Protein AF-A0AAW4H833-F1 (afdb_monomer_lite)

Foldseek 3Di:
DVVVVVVCVVCVVVVVVVVVVVVVVVVVCLQPDKDWDWDWDDDPWKIKIWIWIDGDQKIKIWIWIDTPPDDPPPIDIDIWMWGWDDDDDPDTDTHTDPDDDPQVDWDWDDPDPFKIWIARDPDDDDPVGIDIDGND

Organism: Vibrio vulnificus (NCBI:txid672)

Sequence (136 aa):
MTELNSYLRANRVYIFVCLVLVNVLLIVAAENTKLKLLGRIETLENKWSSHATFHQSNIETLITYSKLADTETDYKHIKHQYLMEKTSGNKYISIEKTGAVTARYNRVYYLDDICSLSFSGRADMTVENVILHCLY

Secondary structure (DSSP, 8-state):
-HHHHHHHHHTHHHHHHHHHHHHHHHHHHHHH--EEEEEEEE-SSEEEEEEEEEETTEEEEEEEEEETT--TT-PEEEEEEEEEEEEETTEEEEEESSS----TTEEEEESSSSEEEEEESSSPP-TTT-EEEE--

pLDDT: mean 73.54, std 10.51, range [46.28, 95.06]

Structure (mmCIF, N/CA/C/O backbone):
data_AF-A0AAW4H833-F1
#
_entry.id   AF-A0AAW4H833-F1
#
loop_
_atom_site.group_PDB
_atom_site.id
_atom_site.type_symbol
_atom_site.label_atom_id
_atom_site.label_alt_id
_atom_site.label_comp_id
_atom_site.label_asym_id
_atom_site.label_entity_id
_atom_site.label_seq_id
_atom_site.pdbx_PDB_ins_code
_atom_site.Cartn_x
_atom_site.Cartn_y
_atom_site.Cartn_z
_atom_site.occupancy
_atom_site.B_iso_or_equiv
_atom_site.auth_seq_id
_atom_site.auth_comp_id
_atom_site.auth_asym_id
_atom_site.auth_atom_id
_atom_site.pdbx_PDB_model_num
ATOM 1 N N . MET A 1 1 ? 46.392 8.190 -24.827 1.00 50.62 1 MET A N 1
ATOM 2 C CA . MET A 1 1 ? 45.073 8.863 -24.957 1.00 50.62 1 MET A CA 1
ATOM 3 C C . MET A 1 1 ? 44.494 8.824 -26.376 1.00 50.62 1 MET A C 1
ATOM 5 O O . MET A 1 1 ? 43.281 8.876 -26.512 1.00 50.62 1 MET A O 1
ATOM 9 N N . THR A 1 2 ? 45.307 8.693 -27.429 1.00 55.53 2 THR A N 1
ATOM 10 C CA . THR A 1 2 ? 44.861 8.630 -28.837 1.00 55.53 2 THR A CA 1
ATOM 11 C C . THR A 1 2 ? 44.158 7.321 -29.220 1.00 55.53 2 THR A C 1
ATOM 13 O O . THR A 1 2 ? 43.181 7.353 -29.965 1.00 55.53 2 THR A O 1
ATOM 16 N N . GLU A 1 3 ? 44.580 6.179 -28.670 1.00 56.22 3 GLU A N 1
ATOM 17 C CA . GLU A 1 3 ? 43.995 4.873 -29.019 1.00 56.22 3 GLU A CA 1
ATOM 18 C C . GLU A 1 3 ? 42.564 4.671 -28.507 1.00 56.22 3 GLU A C 1
ATOM 20 O O . GLU A 1 3 ? 41.719 4.153 -29.235 1.00 56.22 3 GLU A O 1
ATOM 25 N N . LEU A 1 4 ? 42.255 5.162 -27.301 1.00 61.41 4 LEU A N 1
ATOM 26 C CA . LEU A 1 4 ? 40.904 5.098 -26.727 1.00 61.41 4 LEU A CA 1
ATOM 27 C C . LEU A 1 4 ? 39.893 5.860 -27.602 1.00 61.41 4 LEU A C 1
ATOM 29 O O . LEU A 1 4 ? 38.771 5.410 -27.821 1.00 61.41 4 LEU A O 1
ATOM 33 N N . ASN A 1 5 ? 40.324 7.000 -28.147 1.00 62.09 5 ASN A N 1
ATOM 34 C CA . ASN A 1 5 ? 39.502 7.858 -28.994 1.00 62.09 5 ASN A CA 1
ATOM 35 C C . ASN A 1 5 ? 39.264 7.233 -30.383 1.00 62.09 5 ASN A C 1
ATOM 37 O O . ASN A 1 5 ? 38.184 7.370 -30.949 1.00 62.09 5 ASN A O 1
ATOM 41 N N . SER A 1 6 ? 40.247 6.492 -30.910 1.00 63.03 6 SER A N 1
ATOM 42 C CA . SER A 1 6 ? 40.116 5.703 -32.144 1.00 63.03 6 SER A CA 1
ATOM 43 C C . SER A 1 6 ? 39.127 4.540 -31.977 1.00 63.03 6 SER A C 1
ATOM 45 O O . SER A 1 6 ? 38.210 4.383 -32.785 1.00 63.03 6 SER A O 1
ATOM 47 N N . TYR A 1 7 ? 39.241 3.789 -30.876 1.00 64.12 7 TYR A N 1
ATOM 48 C CA . TYR A 1 7 ? 38.356 2.663 -30.554 1.00 64.12 7 TYR A CA 1
ATOM 49 C C . TYR A 1 7 ? 36.894 3.089 -30.370 1.00 64.12 7 TYR A C 1
ATOM 51 O O . TYR A 1 7 ? 35.985 2.460 -30.914 1.00 64.12 7 TYR A O 1
ATOM 59 N N . LEU A 1 8 ? 36.659 4.194 -29.654 1.00 63.56 8 LEU A N 1
ATOM 60 C CA . LEU A 1 8 ? 35.325 4.779 -29.479 1.00 63.56 8 LEU A CA 1
ATOM 61 C C . LEU A 1 8 ? 34.709 5.224 -30.815 1.00 63.56 8 LEU A C 1
ATOM 63 O O . LEU A 1 8 ? 33.502 5.095 -31.013 1.00 63.56 8 LEU A O 1
ATOM 67 N N . ARG A 1 9 ? 35.528 5.717 -31.755 1.00 67.31 9 ARG A N 1
ATOM 68 C CA . ARG A 1 9 ? 35.071 6.150 -33.085 1.00 67.31 9 ARG A CA 1
ATOM 69 C C . ARG A 1 9 ? 34.724 4.971 -33.992 1.00 67.31 9 ARG A C 1
ATOM 71 O O . ARG A 1 9 ? 33.696 5.025 -34.665 1.00 67.31 9 ARG A O 1
ATOM 78 N N . ALA A 1 10 ? 35.548 3.922 -33.983 1.00 74.19 10 ALA A N 1
ATOM 79 C CA . ALA A 1 10 ? 35.337 2.703 -34.765 1.00 74.19 10 ALA A CA 1
ATOM 80 C C . ALA A 1 10 ? 34.095 1.929 -34.294 1.00 74.19 10 ALA A C 1
ATOM 82 O O . ALA A 1 10 ? 33.289 1.488 -35.109 1.00 74.19 10 ALA A O 1
ATOM 83 N N . ASN A 1 11 ? 33.880 1.859 -32.977 1.00 79.50 11 ASN A N 1
ATOM 84 C CA . ASN A 1 11 ? 32.764 1.125 -32.380 1.00 79.50 11 ASN A CA 1
ATOM 85 C C . ASN A 1 11 ? 31.578 2.013 -31.982 1.00 79.50 11 ASN A C 1
ATOM 87 O O . ASN A 1 11 ? 30.711 1.566 -31.232 1.00 79.50 11 ASN A O 1
ATOM 91 N N . ARG A 1 12 ? 31.485 3.251 -32.496 1.00 79.50 12 ARG A N 1
ATOM 92 C CA . ARG A 1 12 ? 30.441 4.215 -32.092 1.00 79.50 12 ARG A CA 1
ATOM 93 C C . ARG A 1 12 ? 29.026 3.644 -32.211 1.00 79.50 12 ARG A C 1
ATOM 95 O O . ARG A 1 12 ? 28.181 3.912 -31.368 1.00 79.50 12 ARG A O 1
ATOM 102 N N . VAL A 1 13 ? 28.781 2.853 -33.259 1.00 84.31 13 VAL A N 1
ATOM 103 C CA . VAL A 1 13 ? 27.469 2.254 -33.537 1.00 84.31 13 VAL A CA 1
ATOM 104 C C . VAL A 1 13 ? 27.166 1.166 -32.513 1.00 84.31 13 VAL A C 1
ATOM 106 O O . VAL A 1 13 ? 26.089 1.175 -31.931 1.00 84.31 13 VAL A O 1
ATOM 109 N N . TYR A 1 14 ? 28.131 0.292 -32.220 1.00 85.44 14 TYR A N 1
ATOM 110 C CA . TYR A 1 14 ? 27.990 -0.742 -31.192 1.00 85.44 14 TYR A CA 1
ATOM 111 C C . TYR A 1 14 ? 27.774 -0.147 -29.799 1.00 85.44 14 TYR A C 1
ATOM 113 O O . TYR A 1 14 ? 26.932 -0.635 -29.053 1.00 85.44 14 TYR A O 1
ATOM 121 N N . ILE A 1 15 ? 28.476 0.938 -29.466 1.00 86.06 15 ILE A N 1
ATOM 122 C CA . ILE A 1 15 ? 28.294 1.657 -28.199 1.00 86.06 15 ILE A CA 1
ATOM 123 C C . ILE A 1 15 ? 26.889 2.259 -28.124 1.00 86.06 15 ILE A C 1
ATOM 125 O O . ILE A 1 15 ? 26.222 2.122 -27.103 1.00 86.06 15 ILE A O 1
ATOM 129 N N . PHE A 1 16 ? 26.413 2.878 -29.207 1.00 88.06 16 PHE A N 1
ATOM 130 C CA . PHE A 1 16 ? 25.072 3.457 -29.256 1.00 88.06 16 PHE A CA 1
ATOM 131 C C . PHE A 1 16 ? 23.986 2.383 -29.122 1.00 88.06 16 PHE A C 1
ATOM 133 O O . PHE A 1 16 ? 23.064 2.535 -28.327 1.00 88.06 16 PHE A O 1
ATOM 140 N N . VAL A 1 17 ? 24.126 1.263 -29.834 1.00 91.56 17 VAL A N 1
ATOM 141 C CA . VAL A 1 17 ? 23.211 0.115 -29.731 1.00 91.56 17 VAL A CA 1
ATOM 142 C C . VAL A 1 17 ? 23.222 -0.470 -28.318 1.00 91.56 17 VAL A C 1
ATOM 144 O O . VAL A 1 17 ? 22.161 -0.742 -27.762 1.00 91.56 17 VAL A O 1
ATOM 147 N N . CYS A 1 18 ? 24.399 -0.611 -27.705 1.00 91.25 18 CYS A N 1
ATOM 148 C CA . CYS A 1 18 ? 24.531 -1.089 -26.332 1.00 91.25 18 CYS A CA 1
ATOM 149 C C . CYS A 1 18 ? 23.838 -0.146 -25.336 1.00 91.25 18 CYS A C 1
ATOM 151 O O . CYS A 1 18 ? 23.082 -0.599 -24.481 1.00 91.25 18 CYS A O 1
ATOM 153 N N . LEU A 1 19 ? 24.007 1.171 -25.491 1.00 90.88 19 LEU A N 1
ATOM 154 C CA . LEU A 1 19 ? 23.312 2.165 -24.672 1.00 90.88 19 LEU A CA 1
ATOM 155 C C . LEU A 1 19 ? 21.794 2.081 -24.839 1.00 90.88 19 LEU A C 1
ATOM 157 O O . LEU A 1 19 ? 21.077 2.118 -23.841 1.00 90.88 19 LEU A O 1
ATOM 161 N N . VAL A 1 20 ? 21.294 1.940 -26.068 1.00 93.88 20 VAL A N 1
ATOM 162 C CA . VAL A 1 20 ? 19.854 1.774 -26.321 1.00 93.88 20 VAL A CA 1
ATOM 163 C C . VAL A 1 20 ? 19.333 0.511 -25.638 1.00 93.88 20 VAL A C 1
ATOM 165 O O . VAL A 1 20 ? 18.332 0.580 -24.930 1.00 93.88 20 VAL A O 1
ATOM 168 N N . LEU A 1 21 ? 20.034 -0.619 -25.769 1.00 95.06 21 LEU A N 1
ATOM 169 C CA . LEU A 1 21 ? 19.659 -1.874 -25.112 1.00 95.06 21 LEU A CA 1
ATOM 170 C C . LEU A 1 21 ? 19.619 -1.741 -23.587 1.00 95.06 21 LEU A C 1
ATOM 172 O O . LEU A 1 21 ? 18.653 -2.172 -22.963 1.00 95.06 21 LEU A O 1
ATOM 176 N N . VAL A 1 22 ? 20.625 -1.104 -22.988 1.00 94.81 22 VAL A N 1
ATOM 177 C CA . VAL A 1 22 ? 20.669 -0.857 -21.539 1.00 94.81 22 VAL A CA 1
ATOM 178 C C . VAL A 1 22 ? 19.494 0.018 -21.103 1.00 94.81 22 VAL A C 1
ATOM 180 O O . VAL A 1 22 ? 18.843 -0.292 -20.110 1.00 94.81 22 VAL A O 1
ATOM 183 N N . ASN A 1 23 ? 19.166 1.072 -21.855 1.00 93.50 23 ASN A N 1
ATOM 184 C CA . ASN A 1 23 ? 18.020 1.930 -21.545 1.00 93.50 23 ASN A CA 1
ATOM 185 C C . ASN A 1 23 ? 16.692 1.170 -21.628 1.00 93.50 23 ASN A C 1
ATOM 187 O O . ASN A 1 23 ? 15.869 1.288 -20.725 1.00 93.50 23 ASN A O 1
ATOM 191 N N . VAL A 1 24 ? 16.494 0.352 -22.665 1.00 93.56 24 VAL A N 1
ATOM 192 C CA . VAL A 1 24 ? 15.289 -0.482 -22.796 1.00 93.56 24 VAL A CA 1
ATOM 193 C C . VAL A 1 24 ? 15.180 -1.457 -21.624 1.00 93.56 24 VAL A C 1
ATOM 195 O O . VAL A 1 24 ? 14.118 -1.562 -21.016 1.00 93.56 24 VAL A O 1
ATOM 198 N N . LEU A 1 25 ? 16.277 -2.120 -21.250 1.00 93.25 25 LEU A N 1
ATOM 199 C CA . LEU A 1 25 ? 16.300 -3.023 -20.097 1.00 93.25 25 LEU A CA 1
ATOM 200 C C . LEU A 1 25 ? 15.966 -2.298 -18.787 1.00 93.25 25 LEU A C 1
ATOM 202 O O . LEU A 1 25 ? 15.222 -2.836 -17.970 1.00 93.25 25 LEU A O 1
ATOM 206 N N . LEU A 1 26 ? 16.469 -1.076 -18.595 1.00 89.56 26 LEU A N 1
ATOM 207 C CA . LEU A 1 26 ? 16.158 -0.259 -17.422 1.00 89.56 26 LEU A CA 1
ATOM 208 C C . LEU A 1 26 ? 14.683 0.150 -17.376 1.00 89.56 26 LEU A C 1
ATOM 210 O O . LEU A 1 26 ? 14.078 0.081 -16.309 1.00 89.56 26 LEU A O 1
ATOM 214 N N . ILE A 1 27 ? 14.093 0.527 -18.514 1.00 88.81 27 ILE A N 1
ATOM 215 C CA . ILE A 1 27 ? 12.663 0.858 -18.606 1.00 88.81 27 ILE A CA 1
ATOM 216 C C . ILE A 1 27 ? 11.819 -0.367 -18.244 1.00 88.81 27 ILE A C 1
ATOM 218 O O . ILE A 1 27 ? 10.953 -0.283 -17.376 1.00 88.81 27 ILE A O 1
ATOM 222 N N . VAL A 1 28 ? 12.126 -1.529 -18.827 1.00 88.81 28 VAL A N 1
ATOM 223 C CA . VAL A 1 28 ? 11.414 -2.784 -18.536 1.00 88.81 28 VAL A CA 1
ATOM 224 C C . VAL A 1 28 ? 11.560 -3.181 -17.064 1.00 88.81 28 VAL A C 1
ATOM 226 O O . VAL A 1 28 ? 10.594 -3.627 -16.441 1.00 88.81 28 VAL A O 1
ATOM 229 N N . ALA A 1 29 ? 12.748 -3.012 -16.481 1.00 84.69 29 ALA A N 1
ATOM 230 C CA . ALA A 1 29 ? 12.967 -3.271 -15.063 1.00 84.69 29 ALA A CA 1
ATOM 231 C C . ALA A 1 29 ? 12.147 -2.316 -14.181 1.00 84.69 29 ALA A C 1
ATOM 233 O O . ALA A 1 29 ? 11.498 -2.765 -13.234 1.00 84.69 29 ALA A O 1
ATOM 234 N N . ALA A 1 30 ? 12.121 -1.020 -14.505 1.00 80.62 30 ALA A N 1
ATOM 235 C CA . ALA A 1 30 ? 11.345 -0.021 -13.774 1.00 80.62 30 ALA A CA 1
ATOM 236 C C . ALA A 1 30 ? 9.839 -0.319 -13.828 1.00 80.62 30 ALA A C 1
ATOM 238 O O . ALA A 1 30 ? 9.171 -0.276 -12.795 1.00 80.62 30 ALA A O 1
ATOM 239 N N . GLU A 1 31 ? 9.320 -0.705 -14.995 1.00 82.31 31 GLU A N 1
ATOM 240 C CA . GLU A 1 31 ? 7.908 -1.057 -15.160 1.00 82.31 31 GLU A CA 1
ATOM 241 C C . GLU A 1 31 ? 7.505 -2.300 -14.371 1.00 82.31 31 GLU A C 1
ATOM 243 O O . GLU A 1 31 ? 6.383 -2.357 -13.881 1.00 82.31 31 GLU A O 1
ATOM 248 N N . ASN A 1 32 ? 8.403 -3.273 -14.203 1.00 81.06 32 ASN A N 1
ATOM 249 C CA . ASN A 1 32 ? 8.110 -4.530 -13.507 1.00 81.06 32 ASN A CA 1
ATOM 250 C C . ASN A 1 32 ? 8.490 -4.527 -12.023 1.00 81.06 32 ASN A C 1
ATOM 252 O O . ASN A 1 32 ? 8.235 -5.508 -11.315 1.00 81.06 32 ASN A O 1
ATOM 256 N N . THR A 1 33 ? 9.081 -3.441 -11.524 1.00 82.50 33 THR A N 1
ATOM 257 C CA . THR A 1 33 ? 9.490 -3.364 -10.124 1.00 82.50 33 THR A CA 1
ATOM 258 C C . THR A 1 33 ? 8.256 -3.373 -9.219 1.00 82.50 33 THR A C 1
ATOM 260 O O . THR A 1 33 ? 7.339 -2.556 -9.338 1.00 82.50 33 THR A O 1
ATOM 263 N N . LYS A 1 34 ? 8.228 -4.335 -8.296 1.00 82.94 34 LYS A N 1
ATOM 264 C CA . LYS A 1 34 ? 7.224 -4.450 -7.235 1.00 82.94 34 LYS A CA 1
ATOM 265 C C . LYS A 1 34 ? 7.943 -4.423 -5.903 1.00 82.94 34 LYS A C 1
ATOM 267 O O . LYS A 1 34 ? 8.781 -5.281 -5.635 1.00 82.94 34 LYS A O 1
ATOM 272 N N . LEU A 1 35 ? 7.601 -3.458 -5.066 1.00 78.00 35 LEU A N 1
ATOM 273 C CA . LEU A 1 35 ? 8.164 -3.339 -3.733 1.00 78.00 35 LEU A CA 1
ATOM 274 C C . LEU A 1 35 ? 7.216 -4.015 -2.743 1.00 78.00 35 LEU A C 1
ATOM 276 O O . LEU A 1 35 ? 6.043 -3.666 -2.643 1.00 78.00 35 LEU A O 1
ATOM 280 N N . LYS A 1 36 ? 7.717 -5.038 -2.051 1.00 81.12 36 LYS A N 1
ATOM 281 C CA . LYS A 1 36 ? 6.961 -5.795 -1.051 1.00 81.12 36 LYS A CA 1
ATOM 282 C C . LYS A 1 36 ? 7.428 -5.375 0.335 1.00 81.12 36 LYS A C 1
ATOM 284 O O . LYS A 1 36 ? 8.608 -5.507 0.645 1.00 81.12 36 LYS A O 1
ATOM 289 N N . LEU A 1 37 ? 6.506 -4.894 1.157 1.00 74.81 37 LEU A N 1
ATOM 290 C CA . LEU A 1 37 ? 6.737 -4.585 2.561 1.00 74.81 37 LEU A CA 1
ATOM 291 C C . LEU A 1 37 ? 6.013 -5.613 3.421 1.00 74.81 37 LEU A C 1
ATOM 293 O O . LEU A 1 37 ? 4.841 -5.919 3.201 1.00 74.81 37 LEU A O 1
ATOM 297 N N . LEU A 1 38 ? 6.737 -6.143 4.398 1.00 80.12 38 LEU A N 1
ATOM 298 C CA . LEU A 1 38 ? 6.242 -7.127 5.347 1.00 80.12 38 LEU A CA 1
ATOM 299 C C . LEU A 1 38 ? 6.416 -6.549 6.746 1.00 80.12 38 LEU A C 1
ATOM 301 O O . LEU A 1 38 ? 7.515 -6.141 7.116 1.00 80.12 38 LEU A O 1
ATOM 305 N N . GLY A 1 39 ? 5.333 -6.508 7.509 1.00 71.19 39 GLY A N 1
ATOM 306 C CA . GLY A 1 39 ? 5.336 -6.096 8.903 1.00 71.19 39 GLY A CA 1
ATOM 307 C C . GLY A 1 39 ? 4.647 -7.140 9.765 1.00 71.19 39 GLY A C 1
ATOM 308 O O . GLY A 1 39 ? 3.652 -7.737 9.362 1.00 71.19 39 GLY A O 1
ATOM 309 N N . ARG A 1 40 ? 5.163 -7.355 10.972 1.00 78.00 40 ARG A N 1
ATOM 310 C CA . ARG A 1 40 ? 4.502 -8.137 12.019 1.00 78.00 40 ARG A CA 1
ATOM 311 C C . ARG A 1 40 ? 4.597 -7.348 13.307 1.00 78.00 40 ARG A C 1
ATOM 313 O O . ARG A 1 40 ? 5.660 -6.825 13.627 1.00 78.00 40 ARG A O 1
ATOM 320 N N . ILE A 1 41 ? 3.490 -7.256 14.026 1.00 74.44 41 ILE A N 1
ATOM 321 C CA . ILE A 1 41 ? 3.460 -6.667 15.357 1.00 74.44 41 ILE A CA 1
ATOM 322 C C . ILE A 1 41 ? 2.717 -7.632 16.264 1.00 74.44 41 ILE A C 1
ATOM 324 O O . ILE A 1 41 ? 1.672 -8.182 15.908 1.00 74.44 41 ILE A O 1
ATOM 328 N N . GLU A 1 42 ? 3.281 -7.817 17.446 1.00 74.81 42 GLU A N 1
ATOM 329 C CA . GLU A 1 42 ? 2.703 -8.630 18.499 1.00 74.81 42 GLU A CA 1
ATOM 330 C C . GLU A 1 42 ? 2.521 -7.769 19.738 1.00 74.81 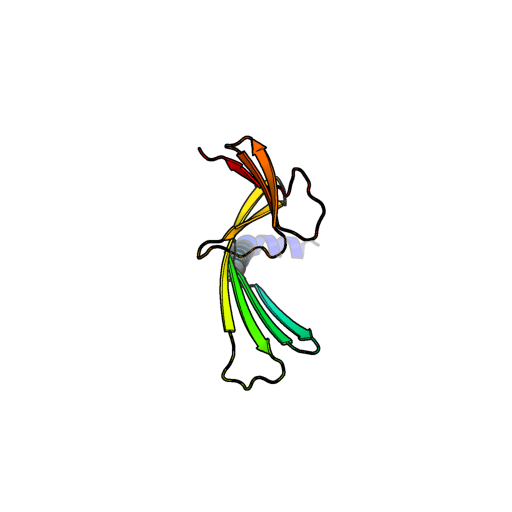42 GLU A C 1
ATOM 332 O O . GLU A 1 42 ? 3.366 -6.952 20.099 1.00 74.81 42 GLU A O 1
ATOM 337 N N . THR A 1 43 ? 1.370 -7.942 20.361 1.00 76.38 43 THR A N 1
ATOM 338 C CA . THR A 1 43 ? 1.003 -7.353 21.644 1.00 76.38 43 THR A CA 1
ATOM 339 C C . THR A 1 43 ? 0.654 -8.490 22.595 1.00 76.38 43 THR A C 1
ATOM 341 O O . THR A 1 43 ? 0.515 -9.633 22.164 1.00 76.38 43 THR A O 1
ATOM 344 N N . LEU A 1 44 ? 0.463 -8.182 23.878 1.00 74.12 44 LEU A N 1
ATOM 345 C CA . LEU A 1 44 ? 0.141 -9.182 24.904 1.00 74.12 44 LEU A CA 1
ATOM 346 C C . LEU A 1 44 ? -1.075 -10.061 24.552 1.00 74.12 44 LEU A C 1
ATOM 348 O O . LEU A 1 44 ? -1.113 -11.223 24.935 1.00 74.12 44 LEU A O 1
ATOM 352 N N . GLU A 1 45 ? -2.042 -9.530 23.799 1.00 76.31 45 GLU A N 1
ATOM 353 C CA . GLU A 1 45 ? -3.296 -10.232 23.495 1.00 76.31 45 GLU A CA 1
ATOM 354 C C . GLU A 1 45 ? -3.519 -10.495 22.002 1.00 76.31 45 GLU A C 1
ATOM 356 O O . GLU A 1 45 ? -4.360 -11.316 21.641 1.00 76.31 45 GLU A O 1
ATOM 361 N N . ASN A 1 46 ? -2.792 -9.811 21.115 1.00 77.75 46 ASN A N 1
ATOM 362 C CA . ASN A 1 46 ? -3.076 -9.810 19.680 1.00 77.75 46 ASN A CA 1
ATOM 363 C C . ASN A 1 46 ? -1.805 -9.904 18.840 1.00 77.75 46 ASN A C 1
ATOM 365 O O . ASN A 1 46 ? -0.801 -9.266 19.159 1.00 77.75 46 ASN A O 1
ATOM 369 N N . LYS A 1 47 ? -1.902 -10.603 17.708 1.00 77.25 47 LYS A N 1
ATOM 370 C CA . LYS A 1 47 ? -0.901 -10.614 16.637 1.00 77.25 47 LYS A CA 1
ATOM 371 C C . LYS A 1 47 ? -1.523 -10.061 15.359 1.00 77.25 47 LYS A C 1
ATOM 373 O O . LYS A 1 47 ? -2.650 -10.413 15.000 1.00 77.25 47 LYS A O 1
ATOM 378 N N . TRP A 1 48 ? -0.790 -9.202 14.658 1.00 81.75 48 TRP A N 1
ATOM 379 C CA . TRP A 1 48 ? -1.163 -8.805 13.307 1.00 81.75 48 TRP A CA 1
ATOM 380 C C . TRP A 1 48 ? 0.034 -8.803 12.362 1.00 81.75 48 TRP A C 1
ATOM 382 O O . TRP A 1 48 ? 1.139 -8.393 12.724 1.00 81.75 48 TRP A O 1
ATOM 392 N N . SER A 1 49 ? -0.195 -9.255 11.131 1.00 79.00 49 SER A N 1
ATOM 393 C CA . SER A 1 49 ? 0.754 -9.137 10.029 1.00 79.00 49 SER A CA 1
ATOM 394 C C . SER A 1 49 ? 0.189 -8.227 8.949 1.00 79.00 49 SER A C 1
ATOM 396 O O . SER A 1 49 ? -1.006 -8.243 8.658 1.00 79.00 49 SER A O 1
ATOM 398 N N . SER A 1 50 ? 1.049 -7.408 8.360 1.00 76.75 50 SER A N 1
ATOM 399 C CA . SER A 1 50 ? 0.730 -6.573 7.214 1.00 76.75 50 SER A CA 1
ATOM 400 C C . SER A 1 50 ? 1.628 -6.956 6.045 1.00 76.75 50 SER A C 1
ATOM 402 O O . SER A 1 50 ? 2.851 -7.025 6.155 1.00 76.75 50 SER A O 1
ATOM 404 N N . HIS A 1 51 ? 1.002 -7.204 4.905 1.00 80.81 51 HIS A N 1
ATOM 405 C CA . HIS A 1 51 ? 1.668 -7.452 3.639 1.00 80.81 51 HIS A CA 1
ATOM 406 C C . HIS A 1 51 ? 1.244 -6.340 2.695 1.00 80.81 51 HIS A C 1
ATOM 408 O O . HIS A 1 51 ? 0.080 -6.277 2.315 1.00 80.81 51 HIS A O 1
ATOM 414 N N . ALA A 1 52 ? 2.160 -5.448 2.337 1.00 78.94 52 ALA A N 1
ATOM 415 C CA . ALA A 1 52 ? 1.881 -4.375 1.396 1.00 78.94 52 ALA A CA 1
ATOM 416 C C . ALA A 1 52 ? 2.689 -4.576 0.114 1.00 78.94 52 ALA A C 1
ATOM 418 O O . ALA A 1 52 ? 3.899 -4.783 0.159 1.00 78.94 52 ALA A O 1
ATOM 419 N N . THR A 1 53 ? 2.023 -4.520 -1.032 1.00 82.06 53 THR A N 1
ATOM 420 C CA . THR A 1 53 ? 2.653 -4.559 -2.349 1.00 82.06 53 THR A CA 1
ATOM 421 C C . THR A 1 53 ? 2.460 -3.210 -3.016 1.00 82.06 53 THR A C 1
ATOM 423 O O . THR A 1 53 ? 1.334 -2.782 -3.252 1.00 82.06 53 THR A O 1
ATOM 426 N N . PHE A 1 54 ? 3.572 -2.556 -3.321 1.00 78.25 54 PHE A N 1
ATOM 427 C CA . PHE A 1 54 ? 3.635 -1.291 -4.031 1.00 78.25 54 PHE A CA 1
ATOM 428 C C . PHE A 1 54 ? 4.046 -1.562 -5.469 1.00 78.25 54 PHE A C 1
ATOM 430 O O . PHE A 1 54 ? 5.082 -2.182 -5.730 1.00 78.25 54 PHE A O 1
ATOM 437 N N . HIS A 1 55 ? 3.235 -1.087 -6.403 1.00 81.50 55 HIS A N 1
ATOM 438 C CA . HIS A 1 55 ? 3.529 -1.177 -7.819 1.00 81.50 55 HIS A CA 1
ATOM 439 C C . HIS A 1 55 ? 3.018 0.065 -8.536 1.00 81.50 55 HIS A C 1
ATOM 441 O O . HIS A 1 55 ? 1.810 0.300 -8.590 1.00 81.50 55 HIS A O 1
ATOM 447 N N . GLN A 1 56 ? 3.947 0.847 -9.091 1.00 80.88 56 GLN A N 1
ATOM 448 C CA . GLN A 1 56 ? 3.654 2.142 -9.705 1.00 80.88 56 GLN A CA 1
ATOM 449 C C . GLN A 1 56 ? 2.888 3.049 -8.723 1.00 80.88 56 GLN A C 1
ATOM 451 O O . GLN A 1 56 ? 3.428 3.419 -7.683 1.00 80.88 56 GLN A O 1
ATOM 456 N N . SER A 1 57 ? 1.632 3.378 -9.025 1.00 74.81 57 SER A N 1
ATOM 457 C CA . SER A 1 57 ? 0.731 4.169 -8.182 1.00 74.81 57 SER A CA 1
ATOM 458 C C . SER A 1 57 ? -0.245 3.326 -7.361 1.00 74.81 57 SER A C 1
ATOM 460 O O . SER A 1 57 ? -1.068 3.885 -6.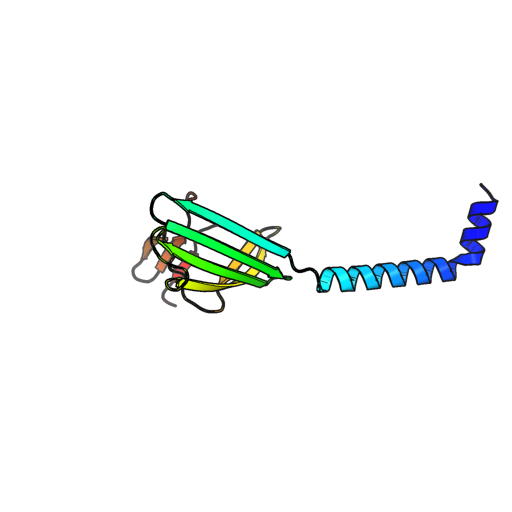647 1.00 74.81 57 SER A O 1
ATOM 462 N N . ASN A 1 58 ? -0.191 1.996 -7.432 1.00 76.69 58 ASN A N 1
ATOM 463 C CA . ASN A 1 58 ? -1.099 1.130 -6.686 1.00 76.69 58 ASN A CA 1
ATOM 464 C C . ASN A 1 58 ? -0.414 0.560 -5.442 1.00 76.69 58 ASN A C 1
ATOM 466 O O . ASN A 1 58 ? 0.714 0.062 -5.498 1.00 76.69 58 ASN A O 1
ATOM 470 N N . ILE A 1 59 ? -1.139 0.595 -4.330 1.00 79.38 59 ILE A N 1
ATOM 471 C CA . ILE A 1 59 ? -0.764 -0.038 -3.072 1.00 79.38 59 ILE A CA 1
ATOM 472 C C . ILE A 1 59 ? -1.838 -1.060 -2.744 1.00 79.38 59 ILE A C 1
ATOM 474 O O . ILE A 1 59 ? -2.999 -0.712 -2.545 1.00 79.38 59 ILE A O 1
ATOM 478 N N . GLU A 1 60 ? -1.452 -2.320 -2.643 1.00 81.56 60 GLU A N 1
ATOM 479 C CA . GLU A 1 60 ? -2.322 -3.365 -2.119 1.00 81.56 60 GLU A CA 1
ATOM 480 C C . GLU A 1 60 ? -1.840 -3.747 -0.732 1.00 81.56 60 GLU A C 1
ATOM 482 O O . GLU A 1 60 ? -0.682 -4.126 -0.577 1.00 81.56 60 GLU A O 1
ATOM 487 N N . THR A 1 61 ? -2.705 -3.668 0.275 1.00 76.56 61 THR A N 1
ATOM 488 C CA . THR A 1 61 ? -2.382 -4.123 1.625 1.00 76.56 61 THR A CA 1
ATOM 489 C C . THR A 1 61 ? -3.280 -5.287 2.017 1.00 76.56 61 THR A C 1
ATOM 491 O O . THR A 1 61 ? -4.486 -5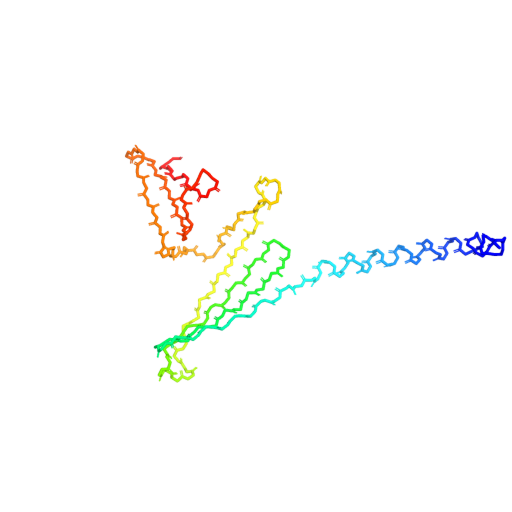.282 1.785 1.00 76.56 61 THR A O 1
ATOM 494 N N . LEU A 1 62 ? -2.677 -6.314 2.603 1.00 80.69 62 LEU A N 1
ATOM 495 C CA . LEU A 1 62 ? -3.349 -7.435 3.237 1.00 80.69 62 LEU A CA 1
ATOM 496 C C . LEU A 1 62 ? -2.938 -7.440 4.703 1.00 80.69 62 LEU A C 1
ATOM 498 O O . LEU A 1 62 ? -1.771 -7.654 5.033 1.00 80.69 62 LEU A O 1
ATOM 502 N N . ILE A 1 63 ? -3.901 -7.186 5.574 1.00 79.12 63 ILE A N 1
ATOM 503 C CA . ILE A 1 63 ? -3.727 -7.210 7.017 1.00 79.12 63 ILE A CA 1
ATOM 504 C C . ILE A 1 63 ? -4.369 -8.491 7.526 1.00 79.12 63 ILE A C 1
ATOM 506 O O . ILE A 1 63 ? -5.543 -8.747 7.273 1.00 79.12 63 ILE A O 1
ATOM 510 N N . THR A 1 64 ? -3.598 -9.292 8.247 1.00 79.62 64 THR A N 1
ATOM 511 C CA . THR A 1 64 ? -4.094 -10.478 8.937 1.00 79.62 64 THR A CA 1
ATOM 512 C C . THR A 1 64 ? -4.052 -10.212 10.429 1.00 79.62 64 THR A C 1
ATOM 514 O O . THR A 1 64 ? -3.009 -9.838 10.957 1.00 79.62 64 THR A O 1
ATOM 517 N N . TYR A 1 65 ? -5.181 -10.379 11.106 1.00 79.44 65 TYR A N 1
ATOM 518 C CA . TYR A 1 65 ? -5.336 -10.121 12.534 1.00 79.44 65 TYR A CA 1
ATOM 519 C C . TYR A 1 65 ? -5.919 -11.344 13.242 1.00 79.44 65 TYR A C 1
ATOM 521 O O . TYR A 1 65 ? -6.819 -11.997 12.717 1.00 79.44 65 TYR A O 1
ATOM 529 N N . SER A 1 66 ? -5.425 -11.628 14.447 1.00 77.94 66 SER A N 1
ATOM 530 C CA . SER A 1 66 ? -5.941 -12.684 15.335 1.00 77.94 66 SER A CA 1
ATOM 531 C C . SER A 1 66 ? -5.516 -12.416 16.777 1.00 77.94 66 SER A C 1
ATOM 533 O O . SER A 1 66 ? -4.546 -11.681 17.017 1.00 77.94 66 SER A O 1
ATOM 535 N N . LYS A 1 67 ? -6.207 -13.019 17.748 1.00 79.06 67 LYS A N 1
ATOM 536 C CA . LYS A 1 67 ? -5.711 -13.010 19.125 1.00 79.06 67 LYS A CA 1
ATOM 537 C C . LYS A 1 67 ? -4.520 -13.956 19.249 1.00 79.06 67 LYS A C 1
ATOM 539 O O . LYS A 1 67 ? -4.334 -14.870 18.449 1.00 79.06 67 LYS A O 1
ATOM 544 N N . LEU A 1 68 ? -3.686 -13.734 20.260 1.00 72.75 68 LEU A N 1
ATOM 545 C CA . LEU A 1 68 ? -2.498 -14.560 20.488 1.00 72.75 68 LEU A CA 1
ATOM 546 C C . LEU A 1 68 ? -2.864 -16.014 20.836 1.00 72.75 68 LEU A C 1
ATOM 548 O O . LEU A 1 68 ? -2.151 -16.933 20.446 1.00 72.75 68 LEU A O 1
ATOM 552 N N . ALA A 1 69 ? -3.988 -16.195 21.536 1.00 72.62 69 ALA A N 1
ATOM 553 C CA . ALA A 1 69 ? -4.526 -17.491 21.949 1.00 72.62 69 ALA A CA 1
ATOM 554 C C . ALA A 1 69 ? -5.257 -18.253 20.827 1.00 72.62 69 ALA A C 1
ATOM 556 O O . ALA A 1 69 ? -5.567 -19.428 21.005 1.00 72.62 69 ALA A O 1
ATOM 557 N N . ASP A 1 70 ? -5.531 -17.599 19.694 1.00 70.88 70 ASP A N 1
ATOM 558 C CA . ASP A 1 70 ? -6.279 -18.192 18.588 1.00 70.88 70 ASP A CA 1
ATOM 559 C C . ASP A 1 70 ? -5.366 -19.100 17.735 1.00 70.88 70 ASP A C 1
ATOM 561 O O . ASP A 1 70 ? -4.221 -18.750 17.401 1.00 70.88 70 ASP A O 1
ATOM 565 N N . THR A 1 71 ? -5.886 -20.275 17.363 1.00 62.94 71 THR A N 1
ATOM 566 C CA . THR A 1 71 ? -5.234 -21.238 16.458 1.00 62.94 71 THR A CA 1
ATOM 567 C C . THR A 1 71 ? -5.221 -20.745 15.007 1.00 62.94 71 THR A C 1
ATOM 569 O O . THR A 1 71 ? -5.877 -19.763 14.668 1.00 62.94 71 THR A O 1
ATOM 572 N N . GLU A 1 72 ? -4.477 -21.422 14.120 1.00 60.66 72 GLU A N 1
ATOM 573 C CA . GLU A 1 72 ? -4.246 -20.997 12.722 1.00 60.66 72 GLU A CA 1
ATOM 574 C C . GLU A 1 72 ? -5.507 -20.819 11.844 1.00 60.66 72 GLU A C 1
ATOM 576 O O . GLU A 1 72 ? -5.407 -20.396 10.696 1.00 60.66 72 GLU A O 1
ATOM 581 N N . THR A 1 73 ? -6.699 -21.123 12.347 1.00 58.88 73 THR A N 1
ATOM 582 C CA . THR A 1 73 ? -7.961 -21.057 11.602 1.00 58.88 73 THR A CA 1
ATOM 583 C C . THR A 1 73 ? -8.768 -19.777 11.836 1.00 58.88 73 THR A C 1
ATOM 585 O O . THR A 1 73 ? -9.633 -19.474 11.020 1.00 58.88 73 THR A O 1
ATOM 588 N N . ASP A 1 74 ? -8.474 -18.990 12.879 1.00 62.09 74 ASP A N 1
ATOM 589 C CA . ASP A 1 74 ? -9.299 -17.834 13.288 1.00 62.09 74 ASP A CA 1
ATOM 590 C C . ASP A 1 74 ? -8.690 -16.481 12.882 1.00 62.09 74 ASP A C 1
ATOM 592 O O . ASP A 1 74 ? -8.725 -15.483 13.609 1.00 62.09 74 ASP A O 1
ATOM 596 N N . TYR A 1 75 ? -8.113 -16.428 11.684 1.00 67.19 75 TYR A N 1
ATOM 597 C CA . TYR A 1 75 ? -7.557 -15.198 11.138 1.00 67.19 75 TYR A CA 1
ATOM 598 C C . TYR A 1 75 ? -8.628 -14.342 10.459 1.00 67.19 75 TYR A C 1
ATOM 600 O O . TYR A 1 75 ? -9.355 -14.786 9.572 1.00 67.19 75 TYR A O 1
ATOM 608 N N . LYS A 1 76 ? -8.672 -13.056 10.814 1.00 74.56 76 LYS A N 1
ATOM 609 C CA . LYS A 1 76 ? -9.389 -12.046 10.032 1.00 74.56 76 LYS A CA 1
ATOM 610 C C . LYS A 1 76 ? -8.443 -11.451 9.003 1.00 74.56 76 LYS A C 1
ATOM 612 O O . LYS A 1 76 ? -7.423 -10.867 9.369 1.00 74.56 76 LYS A O 1
ATOM 617 N N . HIS A 1 77 ? -8.811 -11.561 7.733 1.00 73.75 77 HIS A N 1
ATOM 618 C CA . HIS A 1 77 ? -8.091 -10.938 6.630 1.00 73.75 77 HIS A CA 1
ATOM 619 C C . HIS A 1 77 ? -8.823 -9.680 6.175 1.00 73.75 77 HIS A C 1
ATOM 621 O O . HIS A 1 77 ? -10.006 -9.724 5.843 1.00 73.75 77 HIS A O 1
ATOM 627 N N . ILE A 1 78 ? -8.109 -8.562 6.141 1.00 75.38 78 ILE A N 1
ATOM 628 C CA . ILE A 1 78 ? -8.606 -7.286 5.639 1.00 75.38 78 ILE A CA 1
ATOM 629 C C . ILE A 1 78 ? -7.722 -6.897 4.462 1.00 75.38 78 ILE A C 1
ATOM 631 O O . ILE A 1 78 ? -6.506 -6.769 4.609 1.00 75.38 78 ILE A O 1
ATOM 635 N N . LYS A 1 79 ? -8.327 -6.745 3.284 1.00 75.50 79 LYS A N 1
ATOM 636 C CA . LYS A 1 79 ? -7.632 -6.314 2.072 1.00 75.50 79 LYS A CA 1
ATOM 637 C C . LYS A 1 79 ? -8.033 -4.880 1.751 1.00 75.50 79 LYS A C 1
ATOM 639 O O . LYS A 1 79 ? -9.220 -4.615 1.599 1.00 75.50 79 LYS A O 1
ATOM 644 N N . HIS A 1 80 ? -7.052 -4.001 1.587 1.00 75.69 80 HIS A N 1
ATOM 645 C CA . HIS A 1 80 ? -7.265 -2.656 1.063 1.00 75.69 80 HIS A CA 1
ATOM 646 C C . HIS A 1 80 ? -6.495 -2.467 -0.239 1.00 75.69 80 HIS A C 1
ATOM 648 O O . HIS A 1 80 ? -5.411 -3.024 -0.439 1.00 75.69 80 HIS A O 1
ATOM 654 N N . GLN A 1 81 ? -7.057 -1.661 -1.131 1.00 77.44 81 GLN A N 1
ATOM 655 C CA . GLN A 1 81 ? -6.376 -1.204 -2.333 1.00 77.44 81 GLN A CA 1
ATOM 656 C C . GLN A 1 81 ? -6.424 0.314 -2.363 1.00 77.44 81 GLN A C 1
ATOM 658 O O . GLN A 1 81 ? -7.506 0.895 -2.347 1.00 77.44 81 GLN A O 1
ATOM 663 N N . TYR A 1 82 ? -5.259 0.942 -2.435 1.00 73.25 82 TYR A N 1
ATOM 664 C CA . TYR A 1 82 ? -5.118 2.384 -2.550 1.00 73.25 82 TYR A CA 1
ATOM 665 C C . TYR A 1 82 ? -4.481 2.749 -3.888 1.00 73.25 82 TYR A C 1
ATOM 667 O O . TYR A 1 82 ? -3.560 2.081 -4.360 1.00 73.25 82 TYR A O 1
ATOM 675 N N . LEU A 1 83 ? -4.959 3.836 -4.478 1.00 77.44 83 LEU A N 1
ATOM 676 C CA . LEU A 1 83 ? -4.343 4.526 -5.595 1.00 77.44 83 LEU A CA 1
ATOM 677 C C . LEU A 1 83 ? -3.657 5.782 -5.059 1.00 77.44 83 LEU A C 1
ATOM 679 O O . LEU A 1 83 ? -4.284 6.605 -4.402 1.00 77.44 83 LEU A O 1
ATOM 683 N N . MET A 1 84 ? -2.371 5.927 -5.335 1.00 72.94 84 MET A N 1
ATOM 684 C CA . MET A 1 84 ? -1.608 7.124 -5.016 1.00 72.94 84 MET A CA 1
ATOM 685 C C . MET A 1 84 ? -1.788 8.134 -6.142 1.00 72.94 84 MET A C 1
ATOM 687 O O . MET A 1 84 ? -1.284 7.931 -7.248 1.00 72.94 84 MET A O 1
ATOM 691 N N . GLU A 1 85 ? -2.484 9.227 -5.855 1.00 72.38 85 GLU A N 1
ATOM 692 C CA . GLU A 1 85 ? -2.618 10.358 -6.766 1.00 72.38 85 GLU A CA 1
ATOM 693 C C . GLU A 1 85 ? -1.698 11.494 -6.323 1.00 72.38 85 GLU A C 1
ATOM 695 O O . GLU A 1 85 ? -1.578 11.817 -5.140 1.00 72.38 85 GLU A O 1
ATOM 700 N N . LYS A 1 86 ? -0.985 12.081 -7.281 1.00 71.00 86 LYS A N 1
ATOM 701 C CA . LYS A 1 86 ? -0.050 13.170 -7.014 1.00 71.00 86 LYS A CA 1
ATOM 702 C C . LYS A 1 86 ? -0.828 14.479 -6.920 1.00 71.00 86 LYS A C 1
ATOM 704 O O . LYS A 1 86 ? -1.463 14.868 -7.891 1.00 71.00 86 LYS A O 1
ATOM 709 N N . THR A 1 87 ? -0.733 15.179 -5.793 1.00 72.00 87 THR A N 1
ATOM 710 C CA . THR A 1 87 ? -1.435 16.460 -5.601 1.00 72.00 87 THR A CA 1
ATOM 711 C C . THR A 1 87 ? -0.560 17.650 -5.971 1.00 72.00 87 THR A C 1
ATOM 713 O O . THR A 1 87 ? -0.929 18.455 -6.819 1.00 72.00 87 THR A O 1
ATOM 716 N N . SER A 1 88 ? 0.622 17.775 -5.363 1.00 66.69 88 SER A N 1
ATOM 717 C CA . SER A 1 88 ? 1.562 18.867 -5.643 1.00 66.69 88 SER A CA 1
ATOM 718 C C . SER A 1 88 ? 2.977 18.536 -5.165 1.00 66.69 88 SER A C 1
ATOM 720 O O . SER A 1 88 ? 3.170 17.982 -4.083 1.00 66.69 88 SER A O 1
ATOM 722 N N . GLY A 1 89 ? 3.997 18.877 -5.959 1.00 72.12 89 GLY A N 1
ATOM 723 C CA . GLY A 1 89 ? 5.399 18.607 -5.613 1.00 72.12 89 GLY A CA 1
ATOM 724 C C . GLY A 1 89 ? 5.669 17.115 -5.369 1.00 72.12 89 GLY A C 1
ATOM 725 O O . GLY A 1 89 ? 5.361 16.291 -6.225 1.00 72.12 89 GLY A O 1
ATOM 726 N N . ASN A 1 90 ? 6.229 16.766 -4.206 1.00 68.00 90 ASN A N 1
ATOM 727 C CA . ASN A 1 90 ? 6.447 15.378 -3.762 1.00 68.00 90 ASN A CA 1
ATOM 728 C C . ASN A 1 90 ? 5.320 14.854 -2.846 1.00 68.00 90 ASN A C 1
ATOM 730 O O . ASN A 1 90 ? 5.535 13.908 -2.090 1.00 68.00 90 ASN A O 1
ATOM 734 N N . LYS A 1 91 ? 4.136 15.480 -2.876 1.00 54.53 91 LYS A N 1
ATOM 735 C CA . LYS A 1 91 ? 2.982 15.094 -2.056 1.00 54.53 91 LYS A CA 1
ATOM 736 C C . LYS A 1 91 ? 2.037 14.192 -2.847 1.00 54.53 91 LYS A C 1
ATOM 738 O O . LYS A 1 91 ? 1.757 14.438 -4.023 1.00 54.53 91 LYS A O 1
ATOM 743 N N . TYR A 1 92 ? 1.543 13.162 -2.172 1.00 62.25 92 TYR A N 1
ATOM 744 C CA . TYR A 1 92 ? 0.629 12.169 -2.722 1.00 62.25 92 TYR A CA 1
ATOM 745 C C . TYR A 1 92 ? -0.536 11.971 -1.758 1.00 62.25 92 TYR A C 1
ATOM 747 O O . TYR A 1 92 ? -0.338 12.005 -0.543 1.00 62.25 92 TYR A O 1
ATOM 755 N N . ILE A 1 93 ? -1.723 11.733 -2.301 1.00 65.62 93 ILE A N 1
ATOM 756 C CA . ILE A 1 93 ? -2.894 11.284 -1.550 1.00 65.62 93 ILE A CA 1
ATOM 757 C C . ILE A 1 93 ? -3.165 9.823 -1.886 1.00 65.62 93 ILE A C 1
ATOM 759 O O . ILE A 1 93 ? -3.060 9.415 -3.041 1.00 65.62 93 ILE A O 1
ATOM 763 N N . SER A 1 94 ? -3.493 9.024 -0.875 1.00 63.41 94 SER A N 1
ATOM 764 C CA . SER A 1 94 ? -3.916 7.637 -1.055 1.00 63.41 94 SER A CA 1
ATOM 765 C C . SER A 1 94 ? -5.439 7.580 -1.1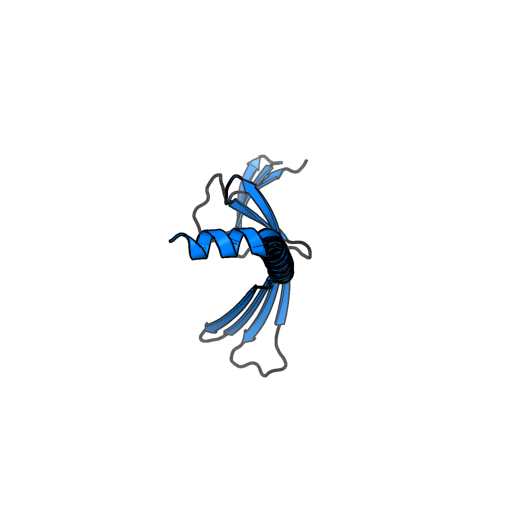23 1.00 63.41 94 SER A C 1
ATOM 767 O O . SER A 1 94 ? -6.108 7.846 -0.127 1.00 63.41 94 SER A O 1
ATOM 769 N N . ILE A 1 95 ? -5.979 7.213 -2.278 1.00 69.12 95 ILE A N 1
ATOM 770 C CA . ILE A 1 95 ? -7.415 7.079 -2.525 1.00 69.12 95 ILE A CA 1
ATOM 771 C C . ILE A 1 95 ? -7.769 5.597 -2.471 1.00 69.12 95 ILE A C 1
ATOM 773 O O . ILE A 1 95 ? -7.242 4.803 -3.249 1.00 69.12 95 ILE A O 1
ATOM 777 N N . GLU A 1 96 ? -8.639 5.194 -1.551 1.00 67.81 96 GLU A N 1
ATOM 778 C CA . GLU A 1 96 ? -9.077 3.801 -1.462 1.00 67.81 96 GLU A CA 1
ATOM 779 C C . GLU A 1 96 ? -10.018 3.433 -2.619 1.00 67.81 96 GLU A C 1
ATOM 781 O O . GLU A 1 96 ? -10.957 4.161 -2.931 1.00 67.81 96 GLU A O 1
ATOM 786 N N . LYS A 1 97 ? -9.764 2.290 -3.264 1.00 67.69 97 LYS A N 1
ATOM 787 C CA . LYS A 1 97 ? -10.521 1.808 -4.429 1.00 67.69 97 LYS A CA 1
ATOM 788 C C . LYS A 1 97 ? -11.678 0.871 -4.092 1.00 67.69 97 LYS A C 1
ATOM 790 O O . LYS A 1 97 ? -12.603 0.770 -4.890 1.00 67.69 97 LYS A O 1
ATOM 795 N N . THR A 1 98 ? -11.602 0.122 -2.992 1.00 62.47 98 THR A N 1
ATOM 796 C CA . THR A 1 98 ? -12.457 -1.065 -2.785 1.00 62.47 98 THR A CA 1
ATOM 797 C C . THR A 1 98 ? -13.247 -1.093 -1.481 1.00 62.47 98 THR A C 1
ATOM 799 O O . THR A 1 98 ? -13.892 -2.100 -1.195 1.00 62.47 98 THR A O 1
ATOM 802 N N . GLY A 1 99 ? -13.292 -0.003 -0.715 1.00 55.69 99 GLY A N 1
ATOM 803 C CA . GLY A 1 99 ? -14.112 0.021 0.492 1.00 55.69 99 GLY A CA 1
ATOM 804 C C . GLY A 1 99 ? -14.125 1.352 1.222 1.00 55.69 99 GLY A C 1
ATOM 805 O O . GLY A 1 99 ? -13.479 2.310 0.814 1.00 55.69 99 GLY A O 1
ATOM 806 N N . ALA A 1 100 ? -14.897 1.384 2.307 1.00 53.06 100 ALA A N 1
ATOM 807 C CA . ALA A 1 100 ? -14.825 2.424 3.316 1.00 53.06 100 ALA A CA 1
ATOM 808 C C . ALA A 1 100 ? -13.832 1.981 4.402 1.00 53.06 100 ALA A C 1
ATOM 810 O O . ALA A 1 100 ? -14.126 1.066 5.176 1.00 53.06 100 ALA A O 1
ATOM 811 N N . VAL A 1 101 ? -12.664 2.617 4.492 1.00 50.56 101 VAL A N 1
ATOM 812 C CA . VAL A 1 101 ? -11.779 2.458 5.652 1.00 50.56 101 VAL A CA 1
ATOM 813 C C . VAL A 1 101 ? -12.411 3.106 6.875 1.00 50.56 101 VAL A C 1
ATOM 815 O O . VAL A 1 101 ? -12.643 4.313 6.940 1.00 50.56 101 VAL A O 1
ATOM 818 N N . THR A 1 102 ? -12.605 2.305 7.919 1.00 46.28 102 THR A N 1
ATOM 819 C CA . THR A 1 102 ? -12.815 2.824 9.268 1.00 46.28 102 THR A CA 1
ATOM 820 C C . THR A 1 102 ? -11.525 3.484 9.756 1.00 46.28 102 THR A C 1
ATOM 822 O O . THR A 1 102 ? -10.618 2.819 10.264 1.00 46.28 102 THR A O 1
ATOM 825 N N . ALA A 1 103 ? -11.429 4.804 9.604 1.00 51.53 103 ALA A N 1
ATOM 826 C CA . ALA A 1 103 ? -10.360 5.595 10.195 1.00 51.53 103 ALA A CA 1
ATOM 827 C C . ALA A 1 103 ? -10.544 5.645 11.723 1.00 51.53 103 ALA A C 1
ATOM 829 O O . ALA A 1 103 ? -11.459 6.284 12.235 1.00 51.53 103 ALA A O 1
ATOM 830 N N . ARG A 1 104 ? -9.660 4.969 12.470 1.00 47.62 104 ARG A N 1
ATOM 831 C CA . ARG A 1 104 ? -9.749 4.840 13.942 1.00 47.62 104 ARG A CA 1
ATOM 832 C C . ARG A 1 104 ? -9.618 6.173 14.700 1.00 47.62 104 ARG A C 1
ATOM 834 O O . ARG A 1 104 ? -10.010 6.251 15.857 1.00 47.62 104 ARG A O 1
ATOM 841 N N . TYR A 1 105 ? -9.070 7.204 14.057 1.00 54.72 105 TYR A N 1
ATOM 842 C CA . TYR A 1 105 ? -8.889 8.543 14.620 1.00 54.72 105 TYR A CA 1
ATOM 843 C C . TYR A 1 105 ? -9.456 9.584 13.657 1.00 54.72 105 TYR A C 1
ATOM 845 O O . TYR A 1 105 ? -8.689 10.316 13.039 1.00 54.72 105 TYR A O 1
ATOM 853 N N . ASN A 1 106 ? -10.778 9.595 13.476 1.00 58.78 106 ASN A N 1
ATOM 854 C CA . ASN A 1 106 ? -11.440 10.626 12.684 1.00 58.78 106 ASN A CA 1
ATOM 855 C C . ASN A 1 106 ? -11.920 11.748 13.611 1.00 58.78 106 ASN A C 1
ATOM 857 O O . ASN A 1 106 ? -12.723 11.507 14.513 1.00 58.78 106 ASN A O 1
ATOM 861 N N . ARG A 1 107 ? -11.402 12.961 13.423 1.00 64.19 107 ARG A N 1
ATOM 862 C CA . ARG A 1 107 ? -11.939 14.172 14.051 1.00 64.19 107 ARG A CA 1
ATOM 863 C C . ARG A 1 107 ? -12.780 14.884 13.004 1.00 64.19 107 ARG A C 1
ATOM 865 O O . ARG A 1 107 ? -12.263 15.204 11.938 1.00 64.19 107 ARG A O 1
ATOM 872 N N . VAL A 1 108 ? -14.056 15.101 13.308 1.00 71.19 108 VAL A N 1
ATOM 873 C CA . VAL A 1 108 ? -14.995 15.792 12.418 1.00 71.19 108 VAL A CA 1
ATOM 874 C C . VAL A 1 108 ? -15.395 17.112 13.060 1.00 71.19 108 VAL A C 1
ATOM 876 O O . VAL A 1 108 ? -15.871 17.129 14.194 1.00 71.19 108 VAL A O 1
ATOM 879 N N . TYR A 1 109 ? -15.190 18.205 12.335 1.00 74.06 109 TYR A N 1
ATOM 880 C CA . TYR A 1 109 ? -15.575 19.555 12.723 1.00 74.06 109 TYR A CA 1
ATOM 881 C C . TYR A 1 109 ? -16.621 20.060 11.736 1.00 74.06 109 TYR A C 1
ATOM 883 O O . TYR A 1 109 ? -16.330 20.218 10.554 1.00 74.06 109 TYR A O 1
ATOM 891 N N . TYR A 1 110 ? -17.838 20.300 12.209 1.00 75.50 110 TYR A N 1
ATOM 892 C CA . TYR A 1 110 ? -18.885 20.899 11.388 1.00 75.50 110 TYR A CA 1
ATOM 893 C C . TYR A 1 110 ? -18.618 22.397 11.268 1.00 75.50 110 TYR A C 1
ATOM 895 O O . TYR A 1 110 ? -18.451 23.075 12.282 1.00 75.50 110 TYR A O 1
ATOM 903 N N . LEU A 1 111 ? -18.520 22.882 10.032 1.00 75.94 111 LEU A N 1
ATOM 904 C CA . LEU A 1 111 ? -18.446 24.314 9.744 1.00 75.94 111 LEU A CA 1
ATOM 905 C C . LEU A 1 111 ? -19.861 24.912 9.720 1.00 75.94 111 LEU A C 1
ATOM 907 O O . LEU A 1 111 ? -20.088 26.006 10.231 1.00 75.94 111 LEU A O 1
ATOM 911 N N . ASP A 1 112 ? -20.807 24.135 9.187 1.00 82.81 112 ASP A N 1
ATOM 912 C CA . ASP A 1 112 ? -22.189 24.504 8.901 1.00 82.81 112 ASP A CA 1
ATOM 913 C C . ASP A 1 112 ? -23.062 23.233 8.952 1.00 82.81 112 ASP A C 1
ATOM 915 O O . ASP A 1 112 ? -22.551 22.115 9.065 1.00 82.81 112 ASP A O 1
ATOM 919 N N . ASP A 1 113 ? -24.371 23.375 8.723 1.00 82.19 113 ASP A N 1
ATOM 920 C CA . ASP A 1 113 ? -25.295 22.238 8.559 1.00 82.19 113 ASP A CA 1
ATOM 921 C C . ASP A 1 113 ? -25.022 21.400 7.290 1.00 82.19 113 ASP A C 1
ATOM 923 O O . A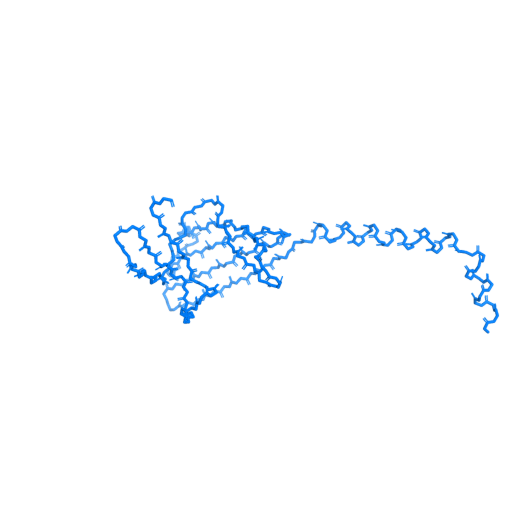SP A 1 113 ? -25.551 20.300 7.132 1.00 82.19 113 ASP A O 1
ATOM 927 N N . ILE A 1 114 ? -24.203 21.918 6.369 1.00 83.44 114 ILE A N 1
ATOM 928 C CA . ILE A 1 114 ? -23.944 21.334 5.043 1.00 83.44 114 ILE A CA 1
ATOM 929 C C . ILE A 1 114 ? -22.485 20.953 4.799 1.00 83.44 114 ILE A C 1
ATOM 931 O O . ILE A 1 114 ? -22.225 20.191 3.868 1.00 83.44 114 ILE A O 1
ATOM 935 N N . CYS A 1 115 ? -21.543 21.448 5.602 1.00 75.75 115 CYS A N 1
ATOM 936 C CA . CYS A 1 115 ? -20.113 21.243 5.391 1.00 75.75 115 CYS A CA 1
ATOM 937 C C . CYS A 1 115 ? -19.409 20.817 6.680 1.00 75.75 115 CYS A C 1
ATOM 939 O O . CYS A 1 115 ? -19.658 21.326 7.773 1.00 75.75 115 CYS A O 1
ATOM 941 N N . SER A 1 116 ? -18.473 19.887 6.536 1.00 79.31 116 SER A N 1
ATOM 942 C CA . SER A 1 116 ? -17.663 19.355 7.621 1.00 79.31 116 SER A CA 1
ATOM 943 C C . SER A 1 116 ? -16.217 19.176 7.182 1.00 79.31 116 SER A C 1
ATOM 945 O O . SER A 1 116 ? -15.920 18.815 6.046 1.00 79.31 116 SER A O 1
ATOM 947 N N . LEU A 1 117 ? -15.303 19.428 8.103 1.00 74.62 117 LEU A N 1
ATOM 948 C CA . LEU A 1 117 ? -13.896 19.104 7.977 1.00 74.62 117 LEU A CA 1
ATOM 949 C C . LEU A 1 117 ? -13.652 17.783 8.690 1.00 74.62 117 LEU A C 1
ATOM 951 O O . LEU A 1 117 ? -13.924 17.655 9.882 1.00 74.62 117 LEU A O 1
ATOM 955 N N . SER A 1 118 ? -13.125 16.807 7.968 1.00 70.19 118 SER A N 1
ATOM 956 C CA . SER A 1 118 ? -12.725 15.519 8.517 1.00 70.19 118 SER A CA 1
ATOM 957 C C . SER A 1 118 ? -11.211 15.378 8.460 1.00 70.19 118 SER A C 1
ATOM 959 O O . SER A 1 118 ? -10.565 15.720 7.471 1.00 70.19 118 SER A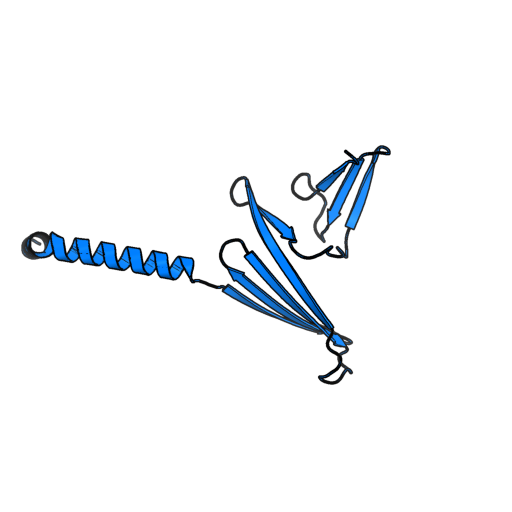 O 1
ATOM 961 N N . PHE A 1 119 ? -10.627 14.902 9.551 1.00 73.38 119 PHE A N 1
ATOM 962 C CA . PHE A 1 119 ? -9.201 14.646 9.659 1.00 73.38 119 PHE A CA 1
ATOM 963 C C . PHE A 1 119 ? -8.985 13.240 10.205 1.00 73.38 119 PHE A C 1
ATOM 965 O O . PHE A 1 119 ? -9.426 12.928 11.313 1.00 73.38 119 PHE A O 1
ATOM 972 N N . SER A 1 120 ? -8.262 12.411 9.451 1.00 62.19 120 SER A N 1
ATOM 973 C CA . SER A 1 120 ? -7.896 11.056 9.855 1.00 62.19 120 SER A CA 1
ATOM 974 C C . SER A 1 120 ? -6.394 10.944 10.118 1.00 62.19 120 SER A C 1
ATOM 976 O O . SER A 1 120 ? -5.597 10.956 9.180 1.00 62.19 120 SER A O 1
ATOM 978 N N . GLY A 1 121 ? -5.984 10.779 11.378 1.00 62.53 121 GLY A N 1
ATOM 979 C CA . GLY A 1 121 ? -4.567 10.588 11.694 1.00 62.53 121 GLY A CA 1
ATOM 980 C C . GLY A 1 121 ? -4.199 10.763 13.164 1.00 62.53 121 GLY A C 1
ATOM 981 O O . GLY A 1 121 ? -4.995 11.213 13.981 1.00 62.53 121 GLY A O 1
ATOM 982 N N . ARG A 1 122 ? -2.959 10.383 13.501 1.00 56.06 122 ARG A N 1
ATOM 983 C CA . ARG A 1 122 ? -2.342 10.655 14.816 1.00 56.06 122 ARG A CA 1
ATOM 984 C C . ARG A 1 122 ? -1.611 12.002 14.879 1.00 56.06 122 ARG A C 1
ATOM 986 O O . ARG A 1 122 ? -1.226 12.409 15.967 1.00 56.06 122 ARG A O 1
ATOM 993 N N . ALA A 1 123 ? -1.375 12.633 13.729 1.00 67.44 123 ALA A N 1
ATOM 994 C CA . ALA A 1 123 ? -0.743 13.946 13.636 1.00 67.44 123 ALA A CA 1
ATOM 995 C C . ALA A 1 123 ? -1.729 15.063 14.010 1.00 67.44 123 ALA A C 1
ATOM 997 O O . ALA A 1 123 ? -2.938 14.833 14.062 1.00 67.44 123 ALA A O 1
ATOM 998 N N . ASP A 1 124 ? -1.218 16.270 14.238 1.00 74.69 124 ASP A N 1
ATOM 999 C CA . ASP A 1 124 ? -2.070 17.444 14.396 1.00 74.69 124 ASP A CA 1
ATOM 1000 C C . ASP A 1 124 ? -2.752 17.812 13.071 1.00 74.69 124 ASP A C 1
ATOM 1002 O O . ASP A 1 124 ? -2.210 17.604 11.976 1.00 74.69 124 ASP A O 1
ATOM 1006 N N . MET A 1 125 ? -3.969 18.350 13.177 1.00 64.31 125 MET A N 1
ATOM 1007 C CA . MET A 1 125 ? -4.724 18.807 12.014 1.00 64.31 125 MET A CA 1
ATOM 1008 C C . MET A 1 125 ? -4.039 20.039 11.418 1.00 64.31 125 MET A C 1
ATOM 1010 O O . MET A 1 125 ? -3.759 21.015 12.110 1.00 64.31 125 MET A O 1
ATOM 1014 N N . THR A 1 126 ? -3.795 19.997 10.117 1.00 73.69 126 THR A N 1
ATOM 1015 C CA . THR A 1 126 ? -3.225 21.072 9.308 1.00 73.69 126 THR A CA 1
ATOM 1016 C C . THR A 1 126 ? -4.076 21.251 8.055 1.00 73.69 126 THR A C 1
ATOM 1018 O O . THR A 1 126 ? -4.838 20.367 7.667 1.00 73.69 126 THR A O 1
ATOM 1021 N N . VAL A 1 127 ? -3.918 22.385 7.374 1.00 67.25 127 VAL A N 1
ATOM 1022 C CA . VAL A 1 127 ? -4.601 22.633 6.091 1.00 67.25 127 VAL A CA 1
ATOM 1023 C C . VAL A 1 127 ? -4.227 21.577 5.039 1.00 67.25 127 VAL A C 1
ATOM 1025 O O . VAL A 1 127 ? -4.999 21.306 4.129 1.00 67.25 127 VAL A O 1
ATOM 1028 N N . GLU A 1 128 ? -3.063 20.938 5.173 1.00 63.72 128 GLU A N 1
ATOM 1029 C CA . GLU A 1 128 ? -2.564 19.962 4.201 1.00 63.72 128 GLU A CA 1
ATOM 1030 C C . GLU A 1 128 ? -3.119 18.544 4.387 1.00 63.72 128 GLU A C 1
ATOM 1032 O O . GLU A 1 128 ? -2.950 17.710 3.499 1.00 63.72 128 GLU A O 1
ATOM 1037 N N . ASN A 1 129 ? -3.731 18.242 5.535 1.00 64.94 129 ASN A N 1
ATOM 1038 C CA . ASN A 1 129 ? -4.165 16.887 5.884 1.00 64.94 129 ASN A CA 1
ATOM 1039 C C . ASN A 1 129 ? -5.651 16.793 6.272 1.00 64.94 129 ASN A C 1
ATOM 1041 O O . ASN A 1 129 ? -6.100 15.722 6.678 1.00 64.94 129 ASN A O 1
ATOM 1045 N N . VAL A 1 130 ? -6.407 17.885 6.125 1.00 73.25 130 VAL A N 1
ATOM 1046 C CA . VAL A 1 130 ? -7.851 17.954 6.372 1.00 73.25 130 VAL A CA 1
ATOM 1047 C C . VAL A 1 130 ? -8.639 17.771 5.070 1.00 73.25 130 VAL A C 1
ATOM 1049 O O . VAL A 1 130 ? -8.267 18.301 4.026 1.00 73.25 130 VAL A O 1
ATOM 1052 N N . ILE A 1 131 ? -9.737 17.022 5.129 1.00 72.44 131 ILE A N 1
ATOM 1053 C CA . ILE A 1 131 ? -10.651 16.782 4.010 1.00 72.44 131 ILE A CA 1
ATOM 1054 C C . ILE A 1 131 ? -11.935 17.564 4.268 1.00 72.44 131 ILE A C 1
ATOM 1056 O O . ILE A 1 131 ? -12.593 17.356 5.287 1.00 72.44 131 ILE A O 1
ATOM 1060 N N . LEU A 1 132 ? -12.307 18.439 3.335 1.00 77.31 132 LEU A N 1
ATOM 1061 C CA . LEU A 1 132 ? -13.602 19.110 3.346 1.00 77.31 132 LEU A CA 1
ATOM 1062 C C . LEU A 1 132 ? -14.653 18.208 2.687 1.00 77.31 132 LEU A C 1
ATOM 1064 O O . LEU A 1 132 ? -14.524 17.847 1.520 1.00 77.31 132 LEU A O 1
ATOM 1068 N N . HIS A 1 133 ? -15.700 17.877 3.432 1.00 75.25 133 HIS A N 1
ATOM 1069 C CA . HIS A 1 133 ? -16.899 17.212 2.945 1.00 75.25 133 HIS A CA 1
ATOM 1070 C C . HIS A 1 133 ? -18.073 18.179 3.010 1.00 75.25 133 HIS A C 1
ATOM 1072 O O . HIS A 1 133 ? -18.474 18.580 4.101 1.00 75.25 133 HIS A O 1
ATOM 1078 N N . CYS A 1 134 ? -18.651 18.504 1.858 1.00 78.75 134 CYS A N 1
ATOM 1079 C CA . CYS A 1 134 ? -19.905 19.240 1.764 1.00 78.75 134 CYS A CA 1
ATOM 1080 C C . CYS A 1 134 ? -20.978 18.365 1.108 1.00 78.75 134 CYS A C 1
ATOM 1082 O O . CYS A 1 134 ? -20.664 17.455 0.343 1.00 78.75 134 CYS A O 1
ATOM 1084 N N . LEU A 1 135 ? -22.243 18.626 1.432 1.00 70.50 135 LEU A N 1
ATOM 1085 C CA . LEU A 1 135 ? -23.407 17.870 0.952 1.00 70.50 135 LEU A CA 1
ATOM 1086 C C . LEU A 1 135 ? -23.763 18.102 -0.536 1.00 70.50 135 LEU A C 1
ATOM 1088 O O . LEU A 1 135 ? -24.786 17.583 -0.981 1.00 70.50 135 LEU A O 1
ATOM 1092 N N . TYR A 1 136 ? -22.936 18.830 -1.301 1.00 58.69 136 TYR A N 1
ATOM 1093 C CA . TYR A 1 136 ? -23.160 19.181 -2.711 1.00 58.69 136 TYR A CA 1
ATOM 1094 C C . TYR A 1 136 ? -21.860 19.194 -3.515 1.00 58.69 136 TYR A C 1
ATOM 1096 O O . TYR A 1 136 ? -20.885 19.816 -3.031 1.00 58.69 136 TYR A O 1
#

Radius of gyration: 24.85 Å; chains: 1; bounding box: 70×46×60 Å